Protein AF-A0A9E3AQ11-F1 (afdb_monomer)

pLDDT: mean 94.61, std 6.46, range [55.88, 97.62]

Solvent-accessible surface area (backbone atoms only — not comparable to full-atom values): 4094 Å² total; per-residue (Å²): 122,72,65,47,60,56,42,43,51,53,37,50,53,51,46,52,60,48,46,74,69,40,64,73,70,17,58,51,49,57,53,47,57,51,52,55,48,54,51,52,50,51,55,43,50,54,38,47,75,72,68,50,51,71,68,58,47,53,55,49,52,38,55,53,38,50,52,50,34,60,59,66,76,106

Secondary structure (DSSP, 8-state):
-HHHHHHHHHHHHHHHHHHHT-HHHHHHHHHHHHHHHHHHHHHHHHHHHTT--HHHHHHHHHHHHHHHHHHHT-

Radius of gyration: 13.61 Å; Cα contacts (8 Å, |Δi|>4): 37; chains: 1; bounding box: 35×19×32 Å

Structure (mmCIF, N/CA/C/O backbone):
data_AF-A0A9E3AQ11-F1
#
_entry.id   AF-A0A9E3AQ11-F1
#
loop_
_atom_site.group_PDB
_atom_site.id
_atom_site.type_symbol
_atom_site.label_atom_id
_atom_site.label_alt_id
_atom_site.label_comp_id
_atom_site.label_asym_id
_atom_site.label_entity_id
_atom_site.label_seq_id
_atom_site.pdbx_PDB_ins_code
_atom_site.Cartn_x
_atom_site.Cartn_y
_atom_site.Cartn_z
_atom_site.occupancy
_atom_site.B_iso_or_equiv
_atom_site.auth_seq_id
_atom_site.auth_comp_id
_atom_site.auth_asym_id
_atom_site.auth_atom_id
_atom_site.pdbx_PDB_model_num
ATOM 1 N N . MET A 1 1 ? -0.996 -10.172 -16.910 1.00 55.88 1 MET A N 1
ATOM 2 C CA . MET A 1 1 ? -1.546 -8.920 -16.336 1.00 55.88 1 MET A CA 1
ATOM 3 C C . MET A 1 1 ? -2.873 -9.098 -15.574 1.00 55.88 1 MET A C 1
ATOM 5 O O . MET A 1 1 ? -3.175 -8.247 -14.751 1.00 55.88 1 MET A O 1
ATOM 9 N N . ASN A 1 2 ? -3.599 -10.217 -15.717 1.00 61.31 2 ASN A N 1
ATOM 10 C CA . ASN A 1 2 ? -4.966 -10.383 -15.173 1.00 61.31 2 ASN A CA 1
ATOM 11 C C . ASN A 1 2 ? -5.093 -10.437 -13.635 1.00 61.31 2 ASN A C 1
ATOM 13 O O . ASN A 1 2 ? -6.121 -10.055 -13.087 1.00 61.31 2 ASN A O 1
ATOM 17 N N . LEU A 1 3 ? -4.049 -10.853 -12.912 1.00 82.44 3 LEU A N 1
ATOM 18 C CA . LEU A 1 3 ? -4.132 -11.008 -11.451 1.00 82.44 3 LEU A CA 1
ATOM 19 C C . LEU A 1 3 ? -4.106 -9.674 -10.689 1.00 82.44 3 LEU A C 1
ATOM 21 O O . LEU A 1 3 ? -4.741 -9.565 -9.647 1.00 82.44 3 LEU A O 1
ATOM 25 N N . LEU A 1 4 ? -3.421 -8.650 -11.214 1.00 90.06 4 LEU A N 1
ATOM 26 C CA . LEU A 1 4 ? -3.332 -7.347 -10.544 1.00 90.06 4 LEU A CA 1
ATOM 27 C C . LEU A 1 4 ? -4.702 -6.664 -10.464 1.00 90.06 4 LEU A C 1
ATOM 29 O O . LEU A 1 4 ? -5.059 -6.153 -9.408 1.00 90.06 4 LEU A O 1
ATOM 33 N N . ALA A 1 5 ? -5.459 -6.667 -11.566 1.00 92.44 5 ALA A N 1
ATOM 34 C CA . ALA A 1 5 ? -6.785 -6.057 -11.613 1.00 92.44 5 ALA A CA 1
ATOM 35 C C . ALA A 1 5 ? -7.724 -6.711 -10.588 1.00 92.44 5 ALA A C 1
ATOM 37 O O . ALA A 1 5 ? -8.360 -6.016 -9.800 1.00 92.44 5 ALA A O 1
ATOM 38 N N . PHE A 1 6 ? -7.731 -8.044 -10.524 1.00 94.25 6 PHE A N 1
ATOM 39 C CA . PHE A 1 6 ? -8.538 -8.789 -9.561 1.00 94.25 6 PHE A CA 1
ATOM 40 C C . PHE A 1 6 ? -8.122 -8.537 -8.100 1.00 94.25 6 PHE A C 1
ATOM 42 O O . PHE A 1 6 ? -8.970 -8.304 -7.237 1.00 94.25 6 PHE A O 1
ATOM 49 N N . GLU A 1 7 ? -6.816 -8.530 -7.807 1.00 94.62 7 GLU A N 1
ATOM 50 C CA . GLU A 1 7 ? -6.299 -8.206 -6.470 1.00 94.62 7 GLU A CA 1
ATOM 51 C C . GLU A 1 7 ? -6.638 -6.756 -6.071 1.00 94.62 7 GLU A C 1
ATOM 53 O O . GLU A 1 7 ? -6.952 -6.494 -4.909 1.00 94.62 7 GLU A O 1
ATOM 58 N N . ALA A 1 8 ? -6.624 -5.820 -7.026 1.00 95.62 8 ALA A N 1
ATOM 59 C CA . ALA A 1 8 ? -6.987 -4.425 -6.795 1.00 95.62 8 ALA A CA 1
ATOM 60 C C . ALA A 1 8 ? -8.477 -4.267 -6.468 1.00 95.62 8 ALA A C 1
ATOM 62 O O . ALA A 1 8 ? -8.801 -3.563 -5.512 1.00 95.62 8 ALA A O 1
ATOM 63 N N . GLN A 1 9 ? -9.369 -4.962 -7.184 1.00 97.12 9 GLN A N 1
ATOM 64 C CA . GLN A 1 9 ? -10.807 -4.944 -6.891 1.00 97.12 9 GLN A CA 1
ATOM 65 C C . GLN A 1 9 ? -11.108 -5.441 -5.469 1.00 97.12 9 GLN A C 1
ATOM 67 O O . GLN A 1 9 ? -11.856 -4.797 -4.738 1.00 97.12 9 GLN A O 1
ATOM 72 N N . GLN A 1 10 ? -10.448 -6.513 -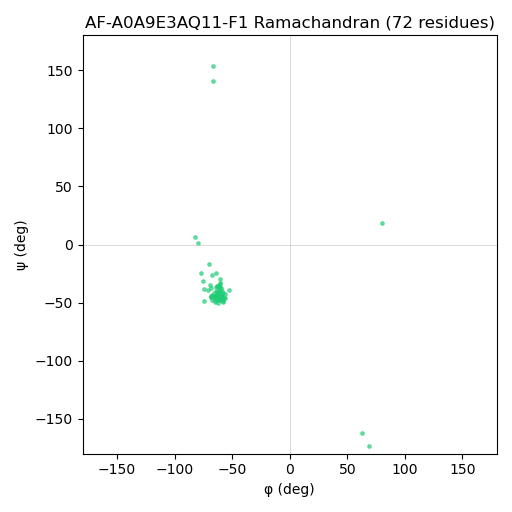5.014 1.00 96.50 10 GLN A N 1
ATOM 73 C CA . GLN A 1 10 ? -10.581 -6.987 -3.627 1.00 96.50 10 GLN A CA 1
ATOM 74 C C . GLN A 1 10 ? -10.118 -5.944 -2.601 1.00 96.50 10 GLN A C 1
ATOM 76 O O . GLN A 1 10 ? -10.783 -5.724 -1.591 1.00 96.50 10 GLN A O 1
ATOM 81 N N . VAL A 1 11 ? -8.984 -5.278 -2.850 1.00 97.56 11 VAL A N 1
ATOM 82 C CA . VAL A 1 11 ? -8.491 -4.204 -1.971 1.00 97.56 11 VAL A CA 1
ATOM 83 C C . VAL A 1 11 ? -9.477 -3.039 -1.915 1.00 97.56 11 VAL A C 1
ATOM 85 O O . VAL A 1 11 ? -9.692 -2.489 -0.836 1.00 97.56 11 VAL A O 1
ATOM 88 N N . ILE A 1 12 ? -10.071 -2.663 -3.050 1.00 97.19 12 ILE A N 1
ATOM 89 C CA . ILE A 1 12 ? -11.081 -1.602 -3.116 1.00 97.19 12 ILE A CA 1
ATOM 90 C C . ILE A 1 12 ? -12.308 -1.998 -2.291 1.00 97.19 12 ILE A C 1
ATOM 92 O O . ILE A 1 12 ? -12.699 -1.234 -1.413 1.00 97.19 12 ILE A O 1
ATOM 96 N N . ALA A 1 13 ? -12.852 -3.202 -2.487 1.00 97.56 13 ALA A N 1
ATOM 97 C CA . ALA A 1 13 ? -14.013 -3.683 -1.738 1.00 97.56 13 ALA A CA 1
ATOM 98 C C . ALA A 1 13 ? -13.768 -3.690 -0.215 1.00 97.56 13 ALA A C 1
ATOM 100 O O . ALA A 1 13 ? -14.550 -3.118 0.543 1.00 97.56 13 ALA A O 1
ATOM 101 N N . LEU A 1 14 ? -12.636 -4.245 0.239 1.00 97.31 14 LEU A N 1
ATOM 102 C CA . LEU A 1 14 ? -12.273 -4.276 1.663 1.00 97.31 14 LEU A CA 1
ATOM 103 C C . LEU A 1 14 ? -12.094 -2.870 2.254 1.00 97.31 14 LEU A C 1
ATOM 105 O O . LEU A 1 14 ? -12.440 -2.621 3.409 1.00 97.31 14 LEU A O 1
ATOM 109 N N . ARG A 1 15 ? -11.556 -1.928 1.472 1.00 97.25 15 ARG A N 1
ATOM 110 C CA . ARG A 1 15 ? -11.435 -0.526 1.891 1.00 97.25 15 ARG A CA 1
ATOM 111 C C . ARG A 1 15 ? -12.784 0.145 2.003 1.00 97.25 15 ARG A C 1
ATOM 113 O O . ARG A 1 15 ? -13.007 0.812 3.002 1.00 97.25 15 ARG A O 1
ATOM 120 N N . MET A 1 16 ? -13.666 -0.048 1.029 1.00 97.38 16 MET A N 1
ATOM 121 C CA . MET A 1 16 ? -15.017 0.506 1.082 1.00 97.38 16 MET A CA 1
ATOM 122 C C . MET A 1 16 ? -15.751 0.017 2.330 1.00 97.38 16 MET A C 1
ATOM 124 O O . MET A 1 16 ? -16.256 0.842 3.084 1.00 97.38 16 MET A O 1
ATOM 128 N N . MET A 1 17 ? -15.686 -1.285 2.624 1.00 96.12 17 MET A N 1
ATOM 129 C CA . MET A 1 17 ? -16.250 -1.859 3.849 1.00 96.12 17 MET A CA 1
ATOM 130 C C . MET A 1 17 ? -15.629 -1.256 5.118 1.00 96.12 17 MET A C 1
ATOM 132 O O . MET A 1 17 ? -16.330 -0.916 6.063 1.00 96.12 17 MET A O 1
ATOM 136 N N . LYS A 1 18 ? -14.304 -1.090 5.169 1.00 95.94 18 LYS A N 1
ATOM 137 C CA . LYS A 1 18 ? -13.641 -0.514 6.348 1.00 95.94 18 LYS A CA 1
ATOM 138 C C . LYS A 1 18 ? -13.944 0.971 6.535 1.00 95.94 18 LYS A C 1
ATOM 140 O O . LYS A 1 18 ? -14.013 1.442 7.669 1.00 95.94 18 LYS A O 1
ATOM 145 N N . LEU A 1 19 ? -14.083 1.706 5.436 1.00 96.81 19 LEU A N 1
ATOM 146 C CA . LEU A 1 19 ? -14.374 3.131 5.456 1.00 96.81 19 LEU A CA 1
ATOM 147 C C . LEU A 1 19 ? -15.832 3.401 5.834 1.00 96.81 19 LEU A C 1
ATOM 149 O O . LEU A 1 19 ? -16.071 4.329 6.606 1.00 96.81 19 LEU A O 1
ATOM 153 N N . SER A 1 20 ? -16.772 2.569 5.367 1.00 96.75 20 SER A N 1
ATOM 154 C CA . SER A 1 20 ? -18.204 2.697 5.669 1.00 96.75 20 SER A CA 1
ATOM 155 C C . SER A 1 20 ? -18.529 2.516 7.153 1.00 96.75 20 SER A C 1
ATOM 157 O O . SER A 1 20 ? -19.519 3.060 7.623 1.00 96.75 20 SER A O 1
ATOM 159 N N . LEU A 1 21 ? -17.684 1.804 7.908 1.00 94.44 21 LEU A N 1
ATOM 160 C CA . LEU A 1 21 ? -17.809 1.678 9.367 1.00 94.44 21 LEU A CA 1
ATOM 161 C C . LEU A 1 21 ? -17.497 2.982 10.123 1.00 94.44 21 LEU A C 1
ATOM 163 O O . LEU A 1 21 ? -17.824 3.100 11.301 1.00 94.44 21 LEU A O 1
ATOM 167 N N . GLY A 1 22 ? -16.841 3.953 9.479 1.00 94.50 22 GLY A N 1
ATOM 168 C CA . GLY A 1 22 ? -16.479 5.221 10.106 1.00 94.50 22 GLY A CA 1
ATOM 169 C C . GLY A 1 22 ? -15.511 5.090 11.295 1.00 94.50 22 GLY A C 1
ATOM 170 O O . GLY A 1 22 ? -14.779 4.107 11.463 1.00 94.50 22 GLY A O 1
ATOM 171 N N . GLY A 1 23 ? -15.451 6.149 12.104 1.00 96.38 23 GLY A N 1
ATOM 172 C CA . GLY A 1 23 ? -14.658 6.200 13.332 1.00 96.38 23 GLY A CA 1
ATOM 173 C C . GLY A 1 23 ? -13.128 6.209 13.144 1.00 96.38 23 GLY A C 1
ATOM 174 O O . GLY A 1 23 ? -12.602 6.277 12.028 1.00 96.38 23 GLY A O 1
ATOM 175 N N . PRO A 1 24 ? -12.361 6.120 14.248 1.00 95.88 24 PRO A N 1
ATOM 176 C CA . PRO A 1 24 ? -10.904 6.292 14.224 1.00 95.88 24 PRO A CA 1
ATOM 177 C C . PRO A 1 24 ? -10.160 5.281 13.339 1.00 95.88 24 PRO A C 1
ATOM 179 O O . PRO A 1 24 ? -9.134 5.610 12.733 1.00 95.88 24 PRO A O 1
ATOM 182 N N . LYS A 1 25 ? -10.673 4.046 13.237 1.00 93.50 25 LYS A N 1
ATOM 183 C CA . LYS A 1 25 ? -10.096 2.991 12.387 1.00 93.50 25 LYS A CA 1
ATOM 184 C C . LYS A 1 25 ? -10.259 3.305 10.894 1.00 93.50 25 LYS A C 1
ATOM 186 O O . LYS A 1 25 ? -9.316 3.047 10.142 1.00 93.50 25 LYS A O 1
ATOM 191 N N . SER A 1 26 ? -11.388 3.892 10.485 1.00 95.81 26 SER A N 1
ATOM 192 C CA . SER A 1 26 ? -11.619 4.373 9.116 1.00 95.81 26 SER A CA 1
ATOM 193 C C . SER A 1 26 ? -10.666 5.521 8.773 1.00 95.81 26 SER A C 1
ATOM 195 O O . SER A 1 26 ? -9.903 5.417 7.813 1.00 95.81 26 SER A O 1
ATOM 197 N N . SER A 1 27 ? -10.556 6.545 9.630 1.00 96.25 27 SER A N 1
ATOM 198 C CA . SER A 1 27 ? -9.634 7.673 9.404 1.00 96.25 27 SER A CA 1
ATOM 199 C C . SER A 1 27 ? -8.163 7.241 9.357 1.00 96.25 27 SER A C 1
ATOM 201 O O . SER 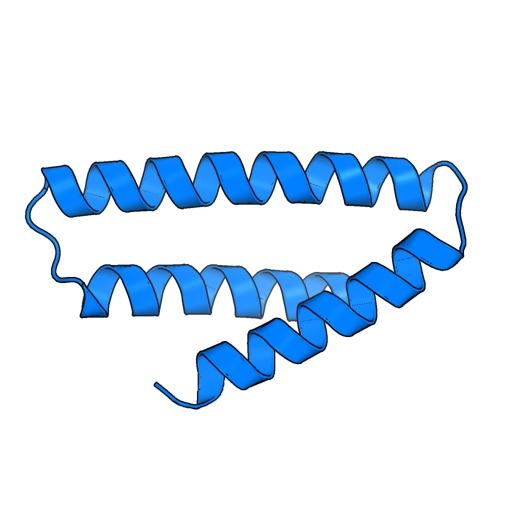A 1 27 ? -7.357 7.788 8.599 1.00 96.25 27 SER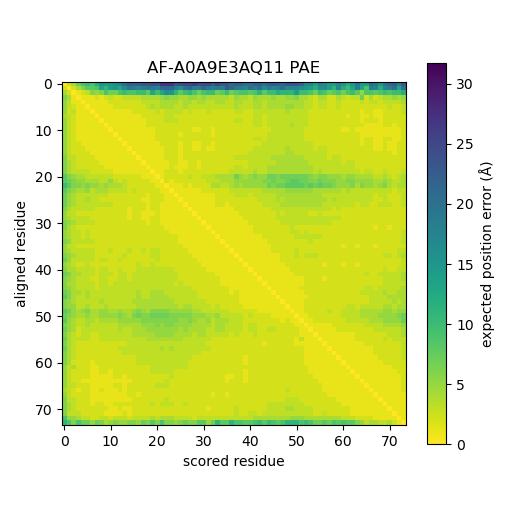 A O 1
ATOM 203 N N . LYS A 1 28 ? -7.774 6.241 10.162 1.00 96.81 28 LYS A N 1
ATOM 204 C CA . LYS A 1 28 ? -6.434 5.636 10.097 1.00 96.81 28 LYS A CA 1
ATOM 205 C C . LYS A 1 28 ? -6.207 4.908 8.770 1.00 96.81 28 LYS A C 1
ATOM 207 O O . LYS A 1 28 ? -5.122 5.027 8.204 1.00 96.81 28 LYS A O 1
ATOM 212 N N . GLU A 1 29 ? -7.203 4.175 8.274 1.00 97.00 29 GLU A N 1
ATOM 213 C CA . GLU A 1 29 ? -7.123 3.519 6.967 1.00 97.00 29 GLU A CA 1
ATOM 214 C C . GLU A 1 29 ? -7.023 4.549 5.837 1.00 97.00 29 GLU A C 1
ATOM 216 O O . GLU A 1 29 ? -6.111 4.440 5.025 1.00 97.00 29 GLU A O 1
ATOM 221 N N . ALA A 1 30 ? -7.863 5.586 5.828 1.00 96.75 30 ALA A N 1
ATOM 222 C CA . ALA A 1 30 ? -7.835 6.640 4.814 1.00 96.75 30 ALA A CA 1
ATOM 223 C C . ALA A 1 30 ? -6.461 7.329 4.725 1.00 96.75 30 ALA A C 1
ATOM 225 O O . ALA A 1 30 ? -5.892 7.452 3.640 1.00 96.75 30 ALA A O 1
ATOM 226 N N . ARG A 1 31 ? -5.866 7.695 5.868 1.00 97.62 31 ARG A N 1
ATOM 227 C CA . ARG A 1 31 ? -4.504 8.260 5.909 1.00 97.62 31 ARG A CA 1
ATOM 228 C C . ARG A 1 31 ? -3.465 7.282 5.367 1.00 97.62 31 ARG A C 1
ATOM 230 O O . ARG A 1 31 ? -2.663 7.643 4.509 1.00 97.62 31 ARG A O 1
ATOM 237 N N . ARG A 1 32 ? -3.526 6.019 5.799 1.00 97.25 32 ARG A N 1
ATOM 238 C CA . ARG A 1 32 ? -2.631 4.966 5.301 1.00 97.25 32 ARG A CA 1
ATOM 239 C C . ARG A 1 32 ? -2.759 4.783 3.785 1.00 97.25 32 ARG A C 1
ATOM 241 O O . ARG A 1 32 ? -1.743 4.631 3.115 1.00 97.25 32 ARG A O 1
ATOM 248 N N . MET A 1 33 ? -3.968 4.852 3.227 1.00 97.12 33 MET A N 1
ATOM 249 C CA . MET A 1 33 ? -4.203 4.755 1.783 1.00 97.12 33 MET A CA 1
ATOM 250 C C . MET A 1 33 ? -3.500 5.850 0.981 1.00 97.12 33 MET A C 1
ATOM 252 O O . MET A 1 33 ? -3.144 5.599 -0.171 1.00 97.12 33 MET A O 1
ATOM 256 N N . VAL A 1 34 ? -3.377 7.060 1.528 1.00 97.00 34 VAL A N 1
ATOM 257 C CA . VAL A 1 34 ? -2.678 8.174 0.874 1.00 97.00 34 VAL A CA 1
ATOM 258 C C . VAL A 1 34 ? -1.173 7.951 0.949 1.00 97.00 34 VAL A C 1
ATOM 260 O O . VAL A 1 34 ? -0.512 7.972 -0.087 1.00 97.00 34 VAL A O 1
ATOM 263 N N . SER A 1 35 ? -0.648 7.628 2.135 1.00 97.44 35 SER A N 1
ATOM 264 C CA . SER A 1 35 ? 0.778 7.332 2.313 1.00 97.44 35 SER A CA 1
ATOM 265 C C . SER A 1 35 ? 1.236 6.195 1.400 1.00 97.44 35 SER A C 1
ATOM 267 O O . SER A 1 35 ? 2.236 6.328 0.706 1.00 97.44 35 SER A O 1
ATOM 269 N N . GLU A 1 36 ? 0.478 5.098 1.323 1.00 97.12 36 GLU A N 1
ATOM 270 C CA . GLU A 1 36 ? 0.803 3.972 0.443 1.00 97.12 36 GLU A CA 1
ATOM 271 C C . GLU A 1 36 ? 0.865 4.377 -1.042 1.00 97.12 36 GLU A C 1
ATOM 273 O O . GLU A 1 36 ? 1.725 3.875 -1.764 1.00 97.12 36 GLU A O 1
ATOM 278 N N . LYS A 1 37 ? -0.009 5.285 -1.509 1.00 95.12 37 LYS A N 1
ATOM 279 C CA . LYS A 1 37 ? 0.041 5.794 -2.892 1.00 95.12 37 LYS A CA 1
ATOM 280 C C . LYS A 1 37 ? 1.275 6.656 -3.122 1.00 95.12 37 LYS A C 1
ATOM 282 O O . LYS A 1 37 ? 1.949 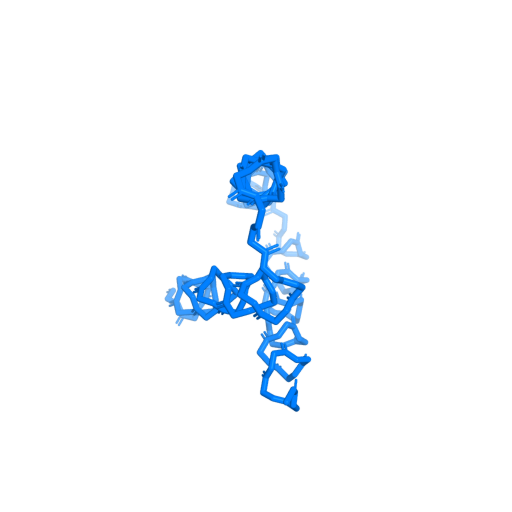6.457 -4.126 1.00 95.12 37 LYS A O 1
ATOM 287 N N . ALA A 1 38 ? 1.575 7.565 -2.195 1.00 97.31 38 ALA A N 1
ATOM 288 C CA . ALA A 1 38 ? 2.747 8.430 -2.278 1.00 97.31 38 ALA A CA 1
ATOM 289 C C . ALA A 1 38 ? 4.046 7.608 -2.317 1.00 97.31 38 ALA A C 1
ATOM 291 O O . ALA A 1 38 ? 4.868 7.801 -3.210 1.00 97.31 38 ALA A O 1
ATOM 292 N N . PHE A 1 39 ? 4.191 6.622 -1.424 1.00 97.06 39 PHE A N 1
ATOM 293 C CA . PHE A 1 39 ? 5.352 5.729 -1.421 1.00 97.06 39 PHE A CA 1
ATOM 294 C C . PHE A 1 39 ? 5.449 4.897 -2.702 1.00 97.06 39 PHE A C 1
ATOM 296 O O . PHE A 1 39 ? 6.516 4.850 -3.306 1.00 97.06 39 PHE A O 1
ATOM 303 N N . ALA A 1 40 ? 4.351 4.283 -3.156 1.00 96.19 40 ALA A N 1
ATOM 304 C CA . ALA A 1 40 ? 4.373 3.479 -4.378 1.00 96.19 40 ALA A CA 1
ATOM 305 C C . ALA A 1 40 ? 4.692 4.321 -5.626 1.00 96.19 40 ALA A C 1
ATOM 307 O O . ALA A 1 40 ? 5.394 3.844 -6.514 1.00 96.19 40 ALA A O 1
ATOM 308 N N . ALA A 1 41 ? 4.203 5.565 -5.689 1.00 95.06 41 ALA A N 1
ATOM 309 C CA . ALA A 1 41 ? 4.529 6.503 -6.759 1.00 95.06 41 ALA A CA 1
ATOM 310 C C . ALA A 1 41 ? 6.012 6.899 -6.731 1.00 95.06 41 ALA A C 1
ATOM 312 O O . ALA A 1 41 ? 6.662 6.857 -7.771 1.00 95.06 41 ALA A O 1
ATOM 313 N N . GLY A 1 42 ? 6.568 7.200 -5.552 1.00 97.31 42 GLY A N 1
ATOM 314 C CA . GLY A 1 42 ? 7.998 7.482 -5.395 1.00 97.31 42 GLY A CA 1
ATOM 315 C C . GLY A 1 42 ? 8.878 6.295 -5.801 1.00 97.31 42 GLY A C 1
ATOM 316 O O . GLY A 1 42 ? 9.80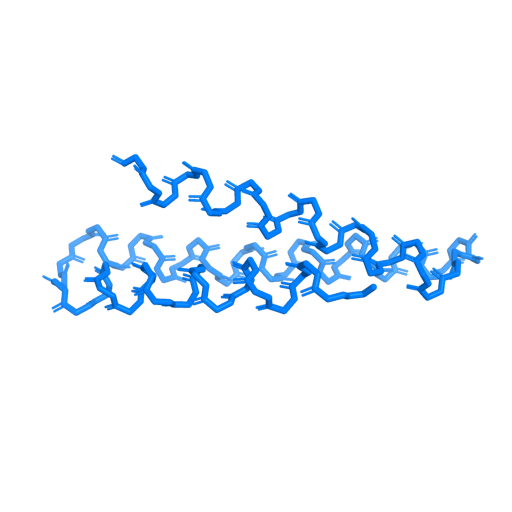0 6.448 -6.598 1.00 97.31 42 GLY A O 1
ATOM 317 N N . GLU A 1 43 ? 8.554 5.087 -5.333 1.00 96.38 43 GLU A N 1
ATOM 318 C CA . GLU A 1 43 ? 9.266 3.858 -5.711 1.00 96.38 43 GLU A CA 1
ATOM 319 C C . GLU A 1 43 ? 9.170 3.573 -7.219 1.00 96.38 43 GLU A C 1
ATOM 321 O O . GLU A 1 43 ? 10.140 3.120 -7.827 1.00 96.38 43 GLU A O 1
ATOM 326 N N . ALA A 1 44 ? 8.011 3.818 -7.838 1.00 95.69 44 ALA A N 1
ATOM 327 C CA . ALA A 1 44 ? 7.833 3.669 -9.279 1.00 95.69 44 ALA A CA 1
ATOM 328 C C . ALA A 1 44 ? 8.629 4.722 -10.064 1.00 95.69 44 ALA A C 1
ATOM 330 O O . ALA A 1 44 ? 9.303 4.361 -11.026 1.00 95.69 44 ALA A O 1
ATOM 331 N N . GLY A 1 45 ? 8.604 5.985 -9.632 1.00 96.00 45 GLY A N 1
ATOM 332 C CA . GLY A 1 45 ? 9.364 7.076 -10.242 1.00 96.00 45 GLY A CA 1
ATOM 333 C C . GLY A 1 45 ? 10.868 6.817 -10.209 1.00 96.00 45 GLY A C 1
ATOM 334 O O . GLY A 1 45 ? 11.522 6.901 -11.244 1.00 96.00 45 GLY 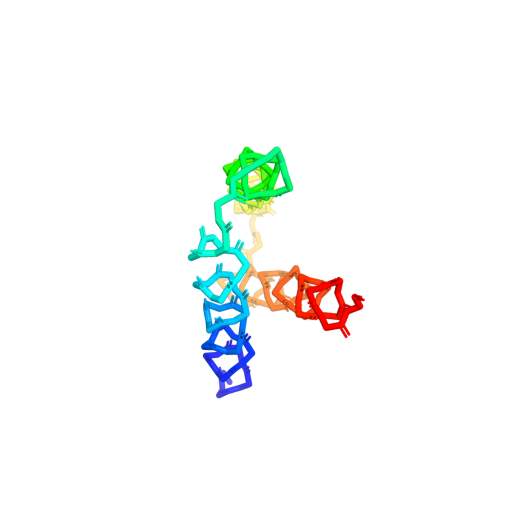A O 1
ATOM 335 N N . LEU A 1 46 ? 11.401 6.388 -9.060 1.00 96.94 46 LEU A N 1
ATOM 336 C CA . LEU A 1 46 ? 12.810 5.999 -8.930 1.00 96.94 46 LEU A CA 1
ATOM 337 C C . LEU A 1 46 ? 13.174 4.843 -9.866 1.00 96.94 46 LEU A C 1
ATOM 339 O O . LEU A 1 46 ? 14.205 4.883 -10.528 1.00 96.94 46 LEU A O 1
ATOM 343 N N . LYS A 1 47 ? 12.314 3.825 -9.970 1.00 95.94 47 LYS A N 1
ATOM 344 C CA . LYS A 1 47 ? 12.539 2.703 -10.891 1.00 95.94 47 LYS A CA 1
ATOM 345 C C . LYS A 1 47 ? 12.565 3.143 -12.344 1.00 95.94 47 LYS A C 1
ATOM 347 O O . LYS A 1 47 ? 13.419 2.683 -13.091 1.00 95.94 47 LYS A O 1
ATOM 352 N N . LEU A 1 48 ? 11.639 4.010 -12.739 1.00 95.94 48 LEU A N 1
ATOM 353 C CA . LEU A 1 48 ? 11.605 4.556 -14.092 1.00 95.94 48 LEU A CA 1
ATOM 354 C C . LEU A 1 48 ? 12.857 5.390 -14.378 1.00 95.94 48 LEU A C 1
ATOM 356 O O . LEU A 1 48 ? 13.475 5.195 -15.419 1.00 95.94 48 LEU A O 1
ATOM 360 N N . ALA A 1 49 ? 13.285 6.235 -13.436 1.00 97.00 49 ALA A N 1
ATOM 361 C CA . ALA A 1 49 ? 14.522 7.011 -13.549 1.00 97.00 49 ALA A CA 1
ATOM 362 C C . ALA A 1 49 ? 15.773 6.120 -13.677 1.00 97.00 49 ALA A C 1
ATOM 364 O O . ALA A 1 49 ? 16.731 6.489 -14.345 1.00 97.00 49 ALA A O 1
ATOM 365 N N . GLN A 1 50 ? 15.746 4.920 -13.089 1.00 97.06 50 GLN A N 1
ATOM 366 C CA . GLN A 1 50 ? 16.785 3.892 -13.226 1.00 97.06 50 GLN A CA 1
ATOM 367 C C . GLN A 1 50 ? 16.658 3.043 -14.509 1.00 97.06 50 GLN A C 1
ATOM 369 O O . GLN A 1 50 ? 17.374 2.056 -14.660 1.00 97.06 50 GLN A O 1
ATOM 374 N N . GLY A 1 51 ? 15.739 3.373 -15.422 1.00 96.44 51 GLY A N 1
ATOM 375 C CA . GLY A 1 51 ? 15.547 2.649 -16.683 1.00 96.44 51 GLY A CA 1
ATOM 376 C C . GLY A 1 51 ? 14.731 1.356 -16.564 1.00 96.44 51 GLY A C 1
ATOM 377 O O . GLY A 1 51 ? 14.794 0.499 -17.446 1.00 96.44 51 GLY A O 1
ATOM 378 N N . ALA A 1 52 ? 13.959 1.165 -15.488 1.00 96.56 52 ALA A N 1
ATOM 379 C CA . ALA A 1 52 ? 13.123 -0.023 -15.345 1.00 96.56 52 ALA A CA 1
ATOM 380 C C . ALA A 1 52 ? 11.991 -0.062 -16.384 1.00 96.56 52 ALA A C 1
ATOM 382 O O . ALA A 1 52 ? 11.307 0.929 -16.636 1.00 96.56 52 ALA A O 1
ATOM 383 N N . SER A 1 53 ? 11.710 -1.257 -16.908 1.00 96.00 53 SER A N 1
ATOM 384 C CA . SER A 1 53 ? 10.591 -1.462 -17.829 1.00 96.00 53 SER A CA 1
ATOM 385 C C . SER A 1 53 ? 9.228 -1.259 -17.159 1.00 96.00 53 SER A C 1
ATOM 387 O O . SER A 1 53 ? 9.038 -1.535 -15.966 1.00 96.00 53 SER A O 1
ATOM 389 N N . SER A 1 54 ? 8.231 -0.879 -17.961 1.00 92.56 54 SER A N 1
ATOM 390 C CA . SER A 1 54 ? 6.829 -0.765 -17.532 1.00 92.56 54 SER A CA 1
ATOM 391 C C .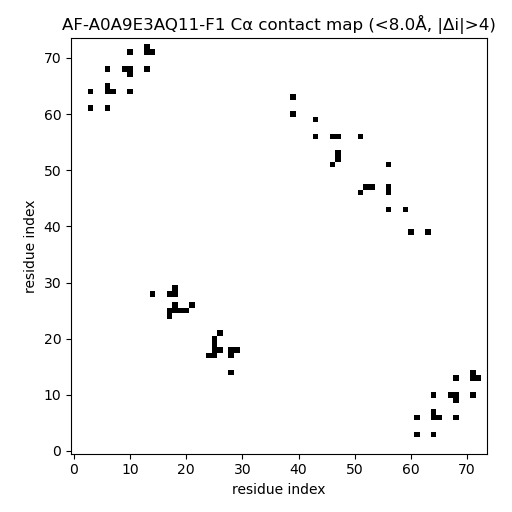 SER A 1 54 ? 6.319 -2.052 -16.870 1.00 92.56 54 SER A C 1
ATOM 393 O O . SER A 1 54 ? 5.660 -2.009 -15.830 1.00 92.56 54 SER A O 1
ATOM 395 N N . HIS A 1 55 ? 6.702 -3.221 -17.392 1.00 93.75 55 HIS A N 1
ATOM 396 C CA . HIS A 1 55 ? 6.368 -4.516 -16.800 1.00 93.75 55 HIS A CA 1
ATOM 397 C C . HIS A 1 55 ? 6.933 -4.685 -15.376 1.00 93.75 55 HIS A C 1
ATOM 399 O O . HIS A 1 55 ? 6.240 -5.185 -14.485 1.00 93.75 55 HIS A O 1
ATOM 405 N N . SER A 1 56 ? 8.168 -4.236 -15.124 1.00 93.94 56 SER A N 1
ATOM 406 C CA . SER A 1 56 ? 8.782 -4.273 -13.788 1.00 93.94 56 SER A CA 1
ATOM 407 C C . SER A 1 56 ? 8.036 -3.378 -12.792 1.00 93.94 56 SER A C 1
ATOM 409 O O . SER A 1 56 ? 7.790 -3.779 -11.646 1.00 93.94 56 SER A O 1
ATOM 411 N N . VAL A 1 57 ? 7.598 -2.198 -13.243 1.00 95.12 57 VAL A N 1
ATOM 412 C CA . VAL A 1 57 ? 6.775 -1.273 -12.450 1.00 95.12 57 VAL A CA 1
ATOM 413 C C . VAL A 1 57 ? 5.423 -1.905 -12.112 1.00 95.12 57 VAL A C 1
ATOM 415 O O . VAL A 1 57 ? 5.049 -1.965 -10.939 1.00 95.12 57 VAL A O 1
ATOM 418 N N . VAL A 1 58 ? 4.731 -2.495 -13.091 1.00 94.19 58 VAL A N 1
ATOM 419 C CA . VAL A 1 58 ? 3.459 -3.211 -12.871 1.00 94.19 58 VAL A CA 1
ATOM 420 C C . VAL A 1 58 ? 3.635 -4.379 -11.891 1.00 94.19 58 VAL A C 1
ATOM 422 O O . VAL A 1 58 ? 2.838 -4.548 -10.963 1.00 94.19 58 VAL A O 1
ATOM 425 N N . LYS A 1 59 ? 4.714 -5.164 -12.021 1.00 94.06 59 LYS A N 1
ATOM 426 C CA . LYS A 1 59 ? 5.052 -6.248 -11.078 1.00 94.06 59 LYS A CA 1
ATOM 427 C C . LYS A 1 59 ? 5.292 -5.716 -9.663 1.00 94.06 59 LYS A C 1
ATOM 429 O O . LYS A 1 59 ? 4.951 -6.381 -8.681 1.00 94.06 59 LYS A O 1
ATOM 434 N N . HIS A 1 60 ? 5.879 -4.530 -9.528 1.00 94.06 60 HIS A N 1
ATOM 435 C CA . HIS A 1 60 ? 6.061 -3.884 -8.234 1.00 94.06 60 HIS A CA 1
ATOM 436 C C . HIS A 1 60 ? 4.732 -3.446 -7.607 1.00 94.06 60 HIS A C 1
ATOM 438 O O . HIS A 1 60 ? 4.478 -3.819 -6.461 1.00 94.06 60 HIS A O 1
ATOM 444 N N . TYR A 1 61 ? 3.856 -2.779 -8.364 1.00 95.12 61 TYR A N 1
ATOM 445 C CA . TYR A 1 61 ? 2.509 -2.432 -7.899 1.00 95.12 61 TYR A CA 1
ATOM 446 C C . TYR A 1 61 ? 1.728 -3.662 -7.445 1.00 95.12 61 TYR A C 1
ATOM 448 O O . TYR A 1 61 ? 1.135 -3.655 -6.369 1.00 95.12 61 TYR A O 1
ATOM 456 N N . ARG A 1 62 ? 1.803 -4.766 -8.195 1.00 95.19 62 ARG A N 1
ATOM 457 C CA . ARG A 1 62 ? 1.145 -6.019 -7.810 1.00 95.19 62 ARG A CA 1
ATOM 458 C C . ARG A 1 62 ? 1.594 -6.553 -6.455 1.00 95.19 62 ARG A C 1
ATOM 460 O O . ARG A 1 62 ? 0.755 -6.965 -5.659 1.00 95.19 62 ARG A O 1
ATOM 467 N N . ARG A 1 63 ? 2.894 -6.498 -6.146 1.00 95.50 63 ARG A N 1
ATOM 468 C CA . ARG A 1 63 ? 3.392 -6.886 -4.813 1.00 95.50 63 ARG A CA 1
ATOM 469 C C . ARG A 1 63 ? 2.776 -6.028 -3.706 1.00 95.50 63 ARG A C 1
ATOM 471 O O . ARG A 1 63 ? 2.348 -6.578 -2.695 1.00 95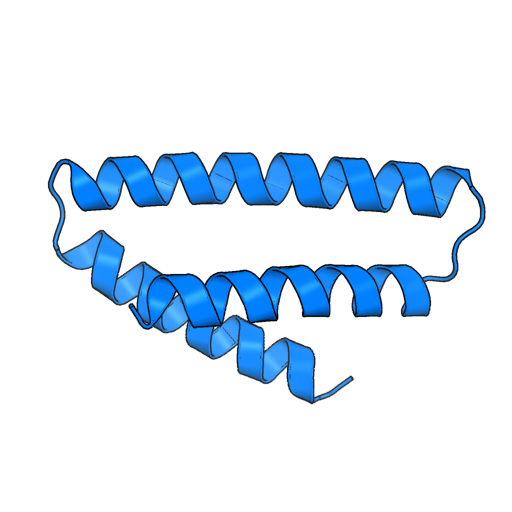.50 63 ARG A O 1
ATOM 478 N N . LYS A 1 64 ? 2.686 -4.711 -3.913 1.00 96.81 64 LYS A N 1
ATOM 479 C CA . LYS A 1 64 ? 2.077 -3.780 -2.947 1.00 96.81 64 LYS A CA 1
ATOM 480 C C . LYS A 1 64 ? 0.575 -4.043 -2.783 1.00 96.81 64 LYS A C 1
ATOM 482 O O . LYS A 1 64 ? 0.098 -4.156 -1.659 1.00 96.81 64 LYS A O 1
ATOM 487 N N . VAL A 1 65 ? -0.158 -4.243 -3.880 1.00 96.88 65 VAL A N 1
ATOM 488 C CA . VAL A 1 65 ? -1.596 -4.569 -3.849 1.00 96.88 65 VAL A CA 1
ATOM 489 C C . VAL A 1 65 ? -1.853 -5.889 -3.116 1.00 96.88 65 VAL A C 1
ATOM 491 O O . VAL A 1 65 ? -2.734 -5.951 -2.259 1.00 96.88 65 VAL A O 1
ATOM 494 N N . ARG A 1 66 ? -1.050 -6.930 -3.366 1.00 96.25 66 ARG A N 1
ATOM 495 C CA . ARG A 1 66 ? -1.168 -8.212 -2.655 1.00 96.25 66 ARG A CA 1
ATOM 496 C C . ARG A 1 66 ? -0.927 -8.062 -1.149 1.00 96.25 66 ARG A C 1
ATOM 498 O O . ARG A 1 66 ? -1.688 -8.626 -0.365 1.00 96.25 66 ARG A O 1
ATOM 505 N N . ALA A 1 67 ? 0.084 -7.290 -0.747 1.00 96.81 67 ALA A N 1
ATOM 506 C CA . ALA A 1 67 ? 0.352 -7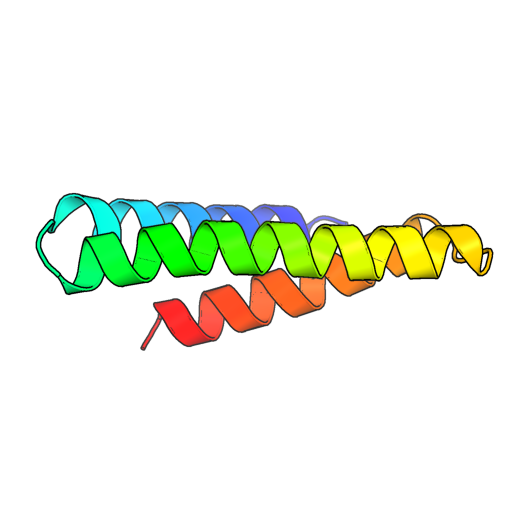.004 0.664 1.00 96.81 67 ALA A CA 1
ATOM 507 C C . ALA A 1 67 ? -0.812 -6.238 1.322 1.00 96.81 67 ALA A C 1
ATOM 509 O O . ALA A 1 67 ? -1.239 -6.575 2.426 1.00 96.81 67 ALA A O 1
ATOM 510 N N . ASN A 1 68 ? -1.392 -5.264 0.614 1.00 97.19 68 ASN A N 1
ATOM 511 C CA . ASN A 1 68 ? -2.564 -4.526 1.082 1.00 97.19 68 ASN A CA 1
ATOM 512 C C . ASN A 1 68 ? -3.771 -5.440 1.290 1.00 97.19 68 ASN A C 1
ATOM 514 O O . ASN A 1 68 ? -4.426 -5.360 2.326 1.00 97.19 68 ASN A O 1
ATOM 518 N N . ARG A 1 69 ? -4.030 -6.340 0.337 1.00 96.62 69 ARG A N 1
ATOM 519 C CA . ARG A 1 69 ? -5.103 -7.336 0.422 1.00 96.62 69 ARG A CA 1
ATOM 520 C C . ARG A 1 69 ? -4.948 -8.219 1.657 1.00 96.62 69 ARG A C 1
ATOM 522 O O . ARG A 1 69 ? -5.882 -8.350 2.435 1.00 96.62 69 ARG A O 1
ATOM 529 N N . GLN A 1 70 ? -3.751 -8.768 1.867 1.00 96.44 70 GLN A N 1
ATOM 530 C CA . GLN A 1 70 ? -3.444 -9.606 3.031 1.00 96.44 70 GLN A CA 1
ATOM 531 C C . GLN A 1 70 ? -3.614 -8.859 4.354 1.00 96.44 70 GLN A C 1
ATOM 533 O O . GLN A 1 70 ? -4.057 -9.448 5.329 1.00 96.44 70 GLN A O 1
ATOM 538 N N . ARG A 1 71 ? -3.259 -7.572 4.404 1.00 96.94 71 ARG A N 1
ATOM 539 C CA . ARG A 1 71 ? -3.423 -6.739 5.600 1.00 96.94 71 ARG A CA 1
ATOM 540 C C . ARG A 1 71 ? -4.883 -6.406 5.885 1.00 96.94 71 ARG A C 1
ATOM 542 O O . ARG A 1 71 ? -5.248 -6.290 7.044 1.00 96.94 71 ARG A O 1
ATOM 549 N N . LEU A 1 72 ? -5.668 -6.147 4.844 1.00 95.44 72 LEU A N 1
ATOM 550 C CA . LEU A 1 72 ? -7.074 -5.764 4.966 1.00 95.44 72 LEU A CA 1
ATOM 551 C C . LEU A 1 72 ? -7.988 -6.949 5.278 1.00 95.44 72 LEU A C 1
ATOM 553 O O . LEU A 1 72 ? -9.059 -6.738 5.827 1.00 95.44 72 LEU A O 1
ATOM 557 N N . ALA A 1 73 ? -7.567 -8.163 4.928 1.00 92.50 73 ALA A N 1
ATOM 558 C CA . ALA A 1 73 ? -8.266 -9.398 5.268 1.00 92.50 73 ALA A CA 1
ATOM 559 C C . ALA A 1 73 ? -8.007 -9.880 6.713 1.00 92.50 73 ALA A C 1
ATOM 561 O O . ALA A 1 73 ? -8.495 -10.944 7.081 1.00 92.50 73 ALA A O 1
ATOM 562 N N . LYS A 1 74 ? -7.215 -9.138 7.500 1.00 86.88 74 LYS A N 1
ATOM 563 C CA . LYS A 1 74 ? -6.999 -9.348 8.939 1.00 86.88 74 LYS A CA 1
ATOM 564 C C . LYS A 1 74 ? -7.798 -8.318 9.725 1.00 86.88 74 LYS A C 1
ATOM 566 O O . LYS A 1 74 ? -8.319 -8.696 10.790 1.00 86.88 74 LYS A O 1
#

Mean predicted aligned error: 2.9 Å

Sequence (74 aa):
MNLLAFEAQQVIALRMMKLSLGGPKSSKEARRMVSEKAFAAGEAGLKLAQGASSHSVVKHYRRKVRANRQRLAK

Foldseek 3Di:
DPVQVVLQVLLVVLLVVQLVVDDPSNVVSVVVVVVLVVVLVVVLVVCVVVVHDPVVSSVSSSVSSNVSNVVSVD